Protein AF-A0A529PZ54-F1 (afdb_monomer)

Foldseek 3Di:
DCPLPPDDDPDQLVQLVCQVVCVVVVHHDPDDDHDPLSLVVSQVVCVVVVHDRDDDDDDPDDDDDDDDDDDDDDPPPDDVVVVVSVVVVVVCPDPVNVVVCVVSVDDDDPDD

Sequence (112 aa):
LLQGVERSSGSSGWLADLYVDSARKGTLYDAMWNYEATLKETNDKLKQMGDEPLYALYPADGVAIGDSPLGFIDHGRGADVEKFFTDLLTYLQSDAVRKRIADTGRRLPLGV

Radius of gyration: 18.61 Å; Cα contacts (8 Å, |Δi|>4): 50; chains: 1; bounding box: 42×30×48 Å

Structure (mmCIF, N/CA/C/O backbone):
data_AF-A0A529PZ54-F1
#
_entry.id   AF-A0A529PZ54-F1
#
loop_
_atom_site.group_PDB
_atom_site.id
_atom_site.type_symbol
_atom_site.label_atom_id
_atom_site.label_alt_id
_atom_site.label_comp_id
_atom_site.label_asym_id
_atom_site.label_entity_id
_atom_site.label_seq_id
_atom_site.pdbx_PDB_ins_code
_atom_site.Cartn_x
_atom_site.Cartn_y
_atom_site.Cartn_z
_atom_site.occupancy
_atom_site.B_iso_or_equiv
_atom_site.auth_seq_id
_atom_site.auth_comp_id
_atom_site.auth_asym_id
_atom_site.auth_atom_id
_atom_site.pdbx_PDB_model_num
ATOM 1 N N . LEU A 1 1 ? -21.887 16.075 0.310 1.00 67.50 1 LEU A N 1
ATOM 2 C CA . LEU A 1 1 ? -20.922 15.026 -0.092 1.00 67.50 1 LEU A CA 1
ATOM 3 C C . LEU A 1 1 ? -20.003 14.591 1.057 1.00 67.50 1 LEU A C 1
ATOM 5 O O . LEU A 1 1 ? -19.803 13.399 1.191 1.00 67.50 1 LEU A O 1
ATOM 9 N N . LEU A 1 2 ? -19.482 15.498 1.900 1.00 84.12 2 LEU A N 1
ATOM 10 C CA . LEU A 1 2 ? -18.458 15.158 2.914 1.00 84.12 2 LEU A CA 1
ATOM 11 C C . LEU A 1 2 ? -18.923 15.229 4.382 1.00 84.12 2 LEU A C 1
ATOM 13 O O . LEU A 1 2 ? -18.094 15.220 5.279 1.00 84.12 2 LEU A O 1
ATOM 17 N N . GLN A 1 3 ? -20.229 15.297 4.653 1.00 86.94 3 GLN A N 1
ATOM 18 C CA . GLN A 1 3 ? -20.740 15.482 6.025 1.00 86.94 3 GLN A CA 1
ATOM 19 C C . GLN A 1 3 ? -20.405 14.329 6.992 1.00 86.94 3 GLN A C 1
ATOM 21 O O . GLN A 1 3 ? -20.502 14.526 8.194 1.00 86.94 3 GLN A O 1
ATOM 26 N N . GLY A 1 4 ? -20.008 13.155 6.487 1.00 87.38 4 GLY A N 1
ATOM 27 C CA . GLY A 1 4 ? -19.570 12.013 7.301 1.00 87.38 4 GLY A CA 1
ATOM 28 C C . GLY A 1 4 ? -18.051 11.837 7.394 1.00 87.38 4 GLY A C 1
ATOM 29 O O . GLY A 1 4 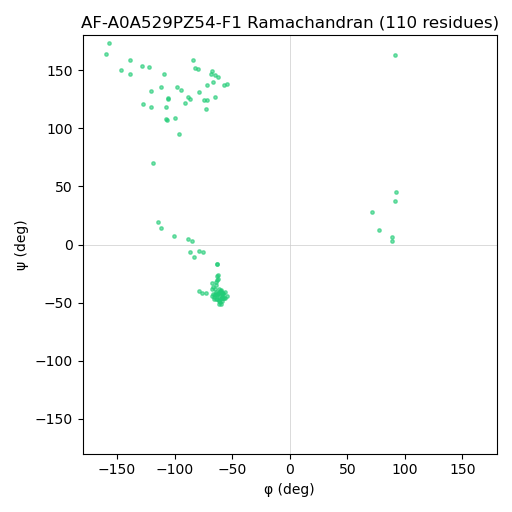? -17.597 10.808 7.878 1.00 87.38 4 GLY A O 1
ATOM 30 N N . VAL A 1 5 ? -17.256 12.784 6.885 1.00 91.69 5 VAL A N 1
ATOM 31 C CA . VAL A 1 5 ? -15.790 12.686 6.880 1.00 91.69 5 VAL A CA 1
ATOM 32 C C . VAL A 1 5 ? -15.215 13.633 7.923 1.00 91.69 5 VAL A C 1
ATOM 34 O O . VAL A 1 5 ? -15.179 14.842 7.716 1.00 91.69 5 VAL A O 1
ATOM 37 N N . GLU A 1 6 ? -14.717 13.071 9.021 1.00 93.06 6 GLU A N 1
ATOM 38 C CA . GLU A 1 6 ? -14.066 13.845 10.085 1.00 93.06 6 GLU A CA 1
ATOM 39 C C . GLU A 1 6 ? -12.618 14.214 9.714 1.00 93.06 6 GLU A C 1
ATOM 41 O O . GLU A 1 6 ? -12.157 15.329 9.962 1.00 93.06 6 GLU A O 1
ATOM 46 N N . ARG A 1 7 ? -11.871 13.291 9.091 1.00 91.69 7 ARG A N 1
ATOM 47 C CA . ARG A 1 7 ? -10.480 13.498 8.653 1.00 91.69 7 ARG A CA 1
ATOM 48 C C . ARG A 1 7 ? -10.246 12.889 7.275 1.00 91.69 7 ARG A C 1
ATOM 50 O O . ARG A 1 7 ? -10.808 11.855 6.937 1.00 91.69 7 ARG A O 1
ATOM 57 N N . SER A 1 8 ? -9.375 13.529 6.501 1.00 89.81 8 SER A N 1
ATOM 58 C CA . SER A 1 8 ? -8.904 13.051 5.200 1.00 89.81 8 SER A CA 1
ATOM 59 C C . SER A 1 8 ? -7.402 13.308 5.069 1.00 89.81 8 SER A C 1
ATOM 61 O O . SER A 1 8 ? -6.851 14.156 5.773 1.00 89.81 8 SER A O 1
ATOM 63 N N . SER A 1 9 ? -6.731 12.571 4.186 1.00 85.44 9 SER A N 1
ATOM 64 C CA . SER A 1 9 ? -5.307 12.730 3.892 1.00 85.44 9 SER A CA 1
ATOM 65 C C . SER A 1 9 ? -5.018 12.414 2.430 1.00 85.44 9 SER A C 1
ATOM 67 O O . SER A 1 9 ? -5.671 11.565 1.831 1.00 85.44 9 SER A O 1
ATOM 69 N N . GLY A 1 10 ? -3.988 13.057 1.878 1.00 85.50 10 GLY A N 1
ATOM 70 C CA . GLY A 1 10 ? -3.419 12.682 0.581 1.00 85.50 10 GLY A CA 1
ATOM 71 C C . GLY A 1 10 ? -2.563 11.409 0.628 1.00 85.50 10 GLY A C 1
ATOM 72 O O . GLY A 1 10 ? -2.118 10.944 -0.415 1.00 85.50 10 GLY A O 1
ATOM 73 N N . SER A 1 11 ? -2.313 10.847 1.818 1.00 91.50 11 SER A N 1
ATOM 74 C CA . SER A 1 11 ? -1.535 9.621 2.009 1.00 91.50 11 SER A CA 1
ATOM 75 C C . SER A 1 11 ? -2.306 8.605 2.842 1.00 91.50 11 SER A C 1
ATOM 77 O O . SER A 1 11 ? -2.621 8.836 4.011 1.00 91.50 11 SER A O 1
ATOM 79 N N . SER A 1 12 ? -2.540 7.438 2.248 1.00 92.19 12 SER A N 1
ATOM 80 C CA . SER A 1 12 ? -3.167 6.291 2.903 1.00 92.19 12 SER A CA 1
ATOM 81 C C . SER A 1 12 ? -2.414 5.807 4.135 1.00 92.19 12 SER A C 1
ATOM 83 O O . SER A 1 12 ? -3.043 5.517 5.150 1.00 92.19 12 SER A O 1
ATOM 85 N N . GLY A 1 13 ? -1.081 5.751 4.075 1.00 94.44 13 GLY A N 1
ATOM 86 C CA . GLY A 1 13 ? -0.267 5.346 5.223 1.00 94.44 13 GLY A CA 1
ATOM 87 C C . GLY A 1 13 ? -0.386 6.341 6.376 1.00 94.44 13 GLY A C 1
ATOM 88 O O . GLY A 1 13 ? -0.615 5.946 7.513 1.00 94.44 13 GLY A O 1
ATOM 89 N N . TRP A 1 14 ? -0.343 7.640 6.065 1.00 95.50 14 TRP A N 1
ATOM 90 C CA . TRP A 1 14 ? -0.485 8.678 7.084 1.00 95.50 14 TRP A CA 1
ATOM 91 C C . TRP A 1 14 ? -1.873 8.671 7.732 1.00 95.50 14 TRP A C 1
ATOM 93 O O . TRP A 1 14 ? -1.982 8.858 8.939 1.00 95.50 14 TRP A O 1
ATOM 103 N N . LEU A 1 15 ? -2.939 8.430 6.956 1.00 96.31 15 LEU A N 1
ATOM 104 C CA . LEU A 1 15 ? -4.291 8.302 7.508 1.00 96.31 15 LEU A CA 1
ATOM 105 C C . LEU A 1 15 ? -4.393 7.124 8.489 1.00 96.31 15 LEU A C 1
ATOM 107 O O . LEU A 1 15 ? -5.048 7.247 9.522 1.00 96.31 15 LEU A O 1
ATOM 111 N N . ALA A 1 16 ? -3.718 6.013 8.189 1.00 96.50 16 ALA A N 1
ATOM 112 C CA . ALA A 1 16 ? -3.676 4.850 9.067 1.00 96.50 16 ALA A CA 1
ATOM 113 C C . ALA A 1 16 ? -2.920 5.119 10.370 1.00 96.50 16 ALA A C 1
ATOM 115 O O . ALA A 1 16 ? -3.419 4.780 11.443 1.00 96.50 16 ALA A O 1
ATOM 116 N N . ASP A 1 17 ? -1.760 5.772 10.287 1.00 95.56 17 ASP A N 1
ATOM 117 C CA . ASP A 1 17 ? -1.004 6.169 11.475 1.00 95.56 17 ASP A CA 1
ATOM 118 C C . ASP A 1 17 ? -1.815 7.177 12.318 1.00 95.56 17 ASP A C 1
ATOM 120 O O . ASP A 1 17 ? -1.945 7.000 13.529 1.00 95.56 17 ASP A O 1
ATOM 124 N N . LEU A 1 18 ? -2.467 8.168 11.686 1.00 95.81 18 LEU A N 1
ATOM 125 C CA . LEU A 1 18 ? -3.353 9.121 12.367 1.00 95.81 18 LEU A CA 1
ATOM 126 C C . LEU A 1 18 ? -4.479 8.410 13.127 1.00 95.81 18 LEU A C 1
ATOM 128 O O . LEU A 1 18 ? -4.765 8.791 14.263 1.00 95.81 18 LEU A O 1
ATOM 132 N N . TYR A 1 19 ? -5.139 7.431 12.504 1.00 96.06 19 TYR A N 1
ATOM 133 C CA . TYR A 1 19 ? -6.254 6.698 13.106 1.00 96.06 19 TYR A CA 1
ATOM 134 C C . TYR A 1 19 ? -5.820 5.995 14.400 1.00 96.06 19 TYR A C 1
ATOM 136 O O . TYR A 1 19 ? -6.424 6.204 15.453 1.00 96.06 19 TYR A O 1
ATOM 144 N N . VAL A 1 20 ? -4.724 5.230 14.341 1.00 95.88 20 VAL A N 1
ATOM 145 C CA . VAL A 1 20 ? -4.188 4.487 15.494 1.00 95.88 20 VAL A CA 1
ATOM 146 C C . VAL A 1 20 ? -3.679 5.434 16.583 1.00 95.88 20 VAL A C 1
ATOM 148 O O . VAL A 1 20 ? -4.014 5.275 17.759 1.00 95.88 20 VAL A O 1
ATOM 151 N N . ASP A 1 21 ? -2.907 6.453 16.211 1.00 95.56 21 ASP A N 1
ATOM 152 C CA . ASP A 1 21 ? -2.337 7.396 17.173 1.00 95.56 21 ASP A CA 1
ATOM 153 C C . ASP A 1 21 ? -3.403 8.258 17.852 1.00 95.56 21 ASP A C 1
ATOM 155 O O . ASP A 1 21 ? -3.249 8.623 19.019 1.00 95.56 21 ASP A O 1
ATOM 159 N N . SER A 1 22 ? -4.485 8.591 17.145 1.00 95.50 22 SER A N 1
ATOM 160 C CA . SER A 1 22 ? -5.615 9.321 17.726 1.00 95.50 22 SER A CA 1
ATOM 161 C C . SER A 1 22 ? -6.312 8.48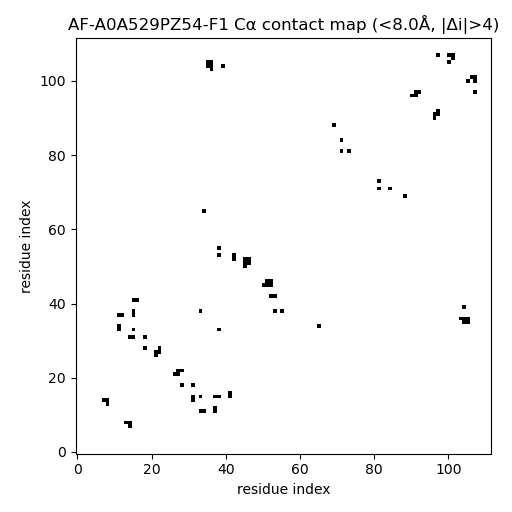0 18.788 1.00 95.50 22 SER A C 1
ATOM 163 O O . SER A 1 22 ? -6.530 8.982 19.892 1.00 95.50 22 SER A O 1
ATOM 165 N N . ALA A 1 23 ? -6.561 7.194 18.511 1.00 94.38 23 ALA A N 1
ATOM 166 C CA . ALA A 1 23 ? -7.181 6.286 19.474 1.00 94.38 23 ALA A CA 1
ATOM 167 C C . ALA A 1 23 ? -6.348 6.174 20.760 1.00 94.38 23 ALA A C 1
ATOM 169 O O . ALA A 1 23 ? -6.877 6.297 21.864 1.00 94.38 23 ALA A O 1
ATOM 170 N N . ARG A 1 24 ? -5.020 6.067 20.629 1.00 93.12 24 ARG A N 1
ATOM 171 C CA . ARG A 1 24 ? -4.083 6.054 21.769 1.00 93.12 24 ARG A CA 1
ATOM 172 C C . ARG A 1 24 ? -4.077 7.345 22.582 1.00 93.12 24 ARG A C 1
ATOM 174 O O . ARG A 1 24 ? -3.771 7.321 23.770 1.00 93.12 24 ARG A O 1
ATOM 181 N N . LYS A 1 25 ? -4.410 8.471 21.951 1.00 95.88 25 LYS A N 1
ATOM 182 C CA . LYS A 1 25 ? -4.538 9.788 22.593 1.00 95.88 25 LYS A CA 1
ATOM 183 C C . LYS A 1 25 ? 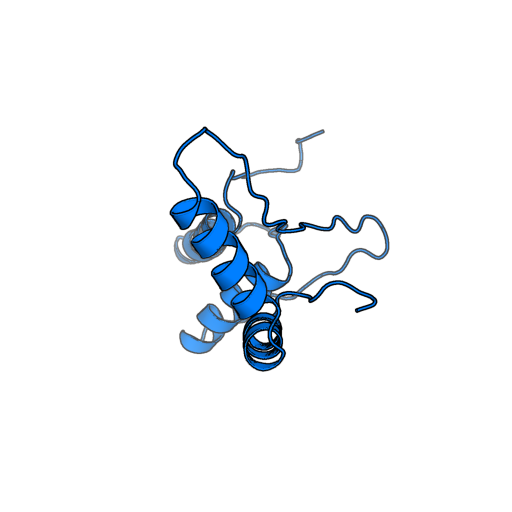-5.947 10.046 23.142 1.00 95.88 25 LYS A C 1
ATOM 185 O O . LYS A 1 25 ? -6.200 11.138 23.641 1.00 95.88 25 LYS A O 1
ATOM 190 N N . GLY A 1 26 ? -6.846 9.062 23.070 1.00 96.00 26 GLY A N 1
ATOM 191 C CA . GLY A 1 26 ? -8.218 9.147 23.574 1.00 96.00 26 GLY A CA 1
ATOM 192 C C . GLY A 1 26 ? -9.238 9.694 22.573 1.00 96.00 26 GLY A C 1
ATOM 193 O O . GLY A 1 26 ? -10.396 9.885 22.937 1.00 96.00 26 GLY A O 1
ATOM 194 N N . THR A 1 27 ? -8.844 9.925 21.319 1.00 95.88 27 THR A N 1
ATOM 195 C CA . THR A 1 27 ? -9.753 10.348 20.247 1.00 95.88 27 THR A CA 1
ATOM 196 C C . THR A 1 27 ? -10.123 9.147 19.390 1.00 95.88 27 THR A C 1
ATOM 198 O O . THR A 1 27 ? -9.301 8.646 18.625 1.00 95.88 27 THR A O 1
ATOM 201 N N . LEU A 1 28 ? -11.371 8.701 19.496 1.00 94.25 28 LEU A N 1
ATOM 202 C CA . LEU A 1 28 ? -11.880 7.562 18.740 1.00 94.25 28 LEU A CA 1
ATOM 203 C C . LEU A 1 28 ? -12.576 8.036 17.462 1.00 94.25 28 LEU A C 1
ATOM 205 O O . LEU A 1 28 ? -13.395 8.952 17.500 1.00 94.25 28 LEU A O 1
ATOM 209 N N . TYR A 1 29 ? -12.251 7.389 16.347 1.00 94.50 29 TYR A N 1
ATOM 210 C CA . TYR A 1 29 ? -13.008 7.477 15.102 1.00 94.50 29 TYR A CA 1
ATOM 211 C C . TYR A 1 29 ? -13.716 6.142 14.876 1.00 94.50 29 TYR A C 1
ATOM 213 O O . TYR A 1 29 ? -13.168 5.099 15.228 1.00 94.50 29 TYR A O 1
ATOM 221 N N . ASP A 1 30 ? -14.900 6.166 14.267 1.00 94.00 30 ASP A N 1
ATOM 222 C CA . ASP A 1 30 ? -15.704 4.952 14.080 1.00 94.00 30 ASP A CA 1
ATOM 223 C C . ASP A 1 30 ? -15.059 3.956 13.108 1.00 94.00 30 ASP A C 1
ATOM 225 O O . ASP A 1 30 ? -15.134 2.743 13.297 1.00 94.00 30 ASP A O 1
ATOM 229 N N . ALA A 1 31 ? -14.440 4.468 12.042 1.00 94.25 31 ALA A N 1
ATOM 230 C CA . ALA A 1 31 ? -13.797 3.662 11.017 1.00 94.25 31 ALA A CA 1
ATOM 231 C C . ALA A 1 31 ? -12.770 4.473 10.221 1.00 94.25 31 ALA A C 1
ATOM 233 O O . ALA A 1 31 ? -12.786 5.706 10.194 1.00 94.25 31 ALA A O 1
ATOM 234 N N . MET A 1 32 ? -11.912 3.755 9.501 1.00 94.56 32 MET A N 1
ATOM 235 C CA . MET A 1 32 ? -11.052 4.309 8.465 1.00 94.56 32 MET A CA 1
ATOM 236 C C . MET A 1 32 ? -11.362 3.630 7.133 1.00 94.56 32 MET A C 1
ATOM 238 O O . MET A 1 32 ? -11.374 2.405 7.037 1.00 94.56 32 MET A O 1
ATOM 242 N N . TRP A 1 33 ? -11.526 4.435 6.086 1.00 92.12 33 TRP A N 1
ATOM 243 C CA . TRP A 1 33 ? -11.554 3.946 4.713 1.00 92.12 33 TRP A CA 1
ATOM 244 C C . TRP A 1 33 ? -10.143 3.958 4.125 1.00 92.12 33 TRP A C 1
ATOM 246 O O . TRP A 1 33 ? -9.497 5.007 4.100 1.00 92.12 33 TRP A O 1
ATOM 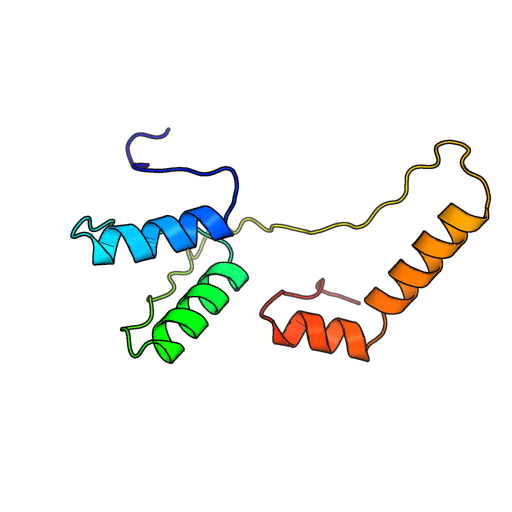256 N N . ASN A 1 34 ? -9.639 2.809 3.672 1.00 92.88 34 ASN A N 1
ATOM 257 C CA . ASN A 1 34 ? -8.279 2.710 3.142 1.00 92.88 34 ASN A CA 1
ATOM 258 C C . ASN A 1 34 ? -8.101 1.519 2.188 1.00 92.88 34 ASN A C 1
ATOM 260 O O . ASN A 1 34 ? -8.992 0.682 2.052 1.00 92.88 34 ASN A O 1
ATOM 264 N N . TYR A 1 35 ? -6.932 1.427 1.549 1.00 91.38 35 TYR A N 1
ATOM 265 C CA . TYR A 1 35 ? -6.553 0.258 0.758 1.00 91.38 35 TYR A CA 1
ATOM 266 C C . TYR A 1 35 ? -6.408 -0.981 1.643 1.00 91.38 35 TYR A C 1
ATOM 268 O O . TYR A 1 35 ? -5.890 -0.908 2.758 1.00 91.38 35 TYR A O 1
ATOM 276 N N . GLU A 1 36 ? -6.763 -2.143 1.098 1.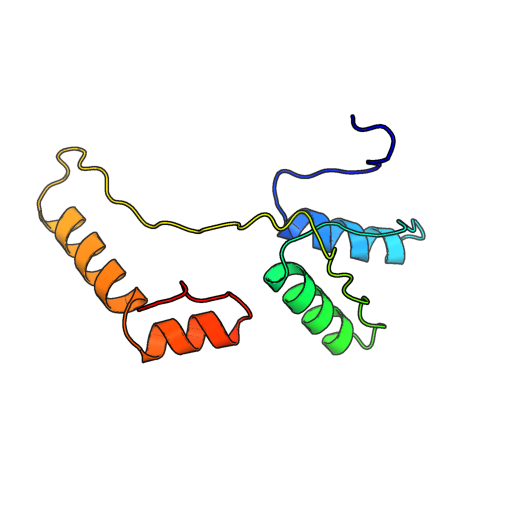00 90.56 36 GLU A N 1
ATOM 277 C CA . GLU A 1 36 ? -6.623 -3.436 1.776 1.00 90.56 36 GLU A CA 1
ATOM 278 C C . GLU A 1 36 ? -5.187 -3.696 2.260 1.00 90.56 36 GLU A C 1
ATOM 280 O O . GLU A 1 36 ? -4.983 -4.087 3.408 1.00 90.56 36 GLU A O 1
ATOM 285 N N . ALA A 1 37 ? -4.182 -3.413 1.422 1.00 92.00 37 ALA A N 1
ATOM 286 C CA . ALA A 1 37 ? -2.777 -3.576 1.797 1.00 92.00 37 ALA A CA 1
ATOM 287 C C . ALA A 1 37 ? -2.401 -2.693 2.999 1.00 92.00 37 ALA A C 1
ATOM 289 O O . ALA A 1 37 ? -1.718 -3.154 3.909 1.00 92.00 37 ALA A O 1
ATOM 290 N N . THR A 1 38 ? -2.901 -1.454 3.047 1.00 94.00 38 THR A N 1
ATOM 291 C CA . THR A 1 38 ? -2.669 -0.556 4.183 1.00 94.00 38 THR A CA 1
ATOM 292 C C . THR A 1 38 ? -3.355 -1.071 5.446 1.00 94.00 38 THR A C 1
ATOM 294 O O . THR A 1 38 ? -2.724 -1.097 6.495 1.00 94.00 38 THR A O 1
ATOM 297 N N . LEU A 1 39 ? -4.598 -1.562 5.361 1.00 94.06 39 LEU A N 1
ATOM 298 C CA . LEU A 1 39 ? -5.290 -2.173 6.506 1.00 94.06 39 LEU A CA 1
ATOM 299 C C . LEU A 1 39 ? -4.541 -3.400 7.044 1.00 94.06 39 LEU A C 1
ATOM 301 O O . LEU A 1 39 ? -4.417 -3.568 8.258 1.00 94.06 39 LEU A O 1
ATOM 305 N N . LYS A 1 40 ? -3.999 -4.238 6.152 1.00 94.00 40 LYS A N 1
ATOM 306 C CA . LYS A 1 40 ? -3.155 -5.374 6.534 1.00 94.00 40 LYS A CA 1
ATOM 307 C C . LYS A 1 40 ? -1.893 -4.908 7.259 1.00 94.00 40 LYS A C 1
ATOM 309 O O . LYS A 1 40 ? -1.612 -5.405 8.344 1.00 94.00 40 LYS A O 1
ATOM 314 N N . GLU A 1 41 ? -1.156 -3.956 6.686 1.00 94.88 41 GLU A N 1
ATOM 315 C CA . GLU A 1 41 ? 0.062 -3.394 7.285 1.00 94.88 41 GLU A CA 1
ATOM 316 C C . GLU A 1 41 ? -0.222 -2.780 8.670 1.00 94.88 41 GLU A C 1
ATOM 318 O O . GLU A 1 41 ? 0.537 -3.001 9.615 1.00 94.88 41 GLU A O 1
ATOM 323 N N . THR A 1 42 ? -1.341 -2.066 8.827 1.00 96.12 42 THR A N 1
ATOM 324 C CA . THR A 1 42 ? -1.798 -1.541 10.123 1.00 96.12 42 THR A CA 1
ATOM 325 C C . THR A 1 42 ? -2.070 -2.661 11.123 1.00 96.12 42 THR A C 1
ATOM 327 O O . THR A 1 42 ? -1.601 -2.592 12.257 1.00 96.12 42 THR A O 1
ATOM 330 N N . ASN A 1 43 ? -2.766 -3.721 10.714 1.00 96.44 43 ASN A N 1
ATOM 331 C CA . ASN A 1 43 ? -3.042 -4.864 11.583 1.00 96.44 43 ASN A CA 1
ATOM 332 C C . ASN A 1 43 ? -1.787 -5.655 11.955 1.00 96.44 43 ASN A C 1
ATOM 334 O O . ASN A 1 43 ? -1.684 -6.126 13.086 1.00 96.44 43 ASN A O 1
ATOM 338 N N . ASP A 1 44 ? -0.827 -5.793 11.043 1.00 95.25 44 ASP A N 1
ATOM 339 C CA . ASP A 1 44 ? 0.458 -6.426 11.339 1.00 95.25 44 ASP A CA 1
ATOM 340 C C . ASP A 1 44 ? 1.214 -5.630 12.415 1.00 95.25 44 ASP A C 1
ATOM 342 O O . ASP A 1 44 ? 1.713 -6.224 13.372 1.00 95.25 44 ASP A O 1
ATOM 346 N N . LYS A 1 45 ? 1.219 -4.289 12.323 1.00 95.19 45 LYS A N 1
ATOM 347 C CA . LYS A 1 45 ? 1.772 -3.410 13.368 1.00 95.19 45 LYS A CA 1
ATOM 348 C C . LYS A 1 45 ? 1.035 -3.584 14.703 1.00 95.19 45 LYS A C 1
ATOM 350 O O . LYS A 1 45 ? 1.689 -3.772 15.724 1.00 95.19 45 LYS A O 1
ATOM 355 N N . LEU A 1 46 ? -0.302 -3.539 14.718 1.00 96.62 46 LEU A N 1
ATOM 356 C CA . LEU A 1 46 ? -1.100 -3.679 15.951 1.00 96.62 46 LEU A CA 1
ATOM 357 C C . LEU A 1 46 ? -0.805 -5.004 16.663 1.00 96.62 46 LEU A C 1
ATOM 359 O O . LEU A 1 46 ? -0.486 -5.006 17.850 1.00 96.62 46 LEU A O 1
ATOM 363 N N . LYS A 1 47 ? -0.771 -6.115 15.918 1.00 96.88 47 LYS A N 1
ATOM 364 C CA . LYS A 1 47 ? -0.413 -7.435 16.461 1.00 96.88 47 LYS A CA 1
ATOM 365 C C . LYS A 1 47 ? 0.992 -7.465 17.056 1.00 96.88 47 LYS A C 1
ATOM 367 O O . LYS A 1 47 ? 1.181 -8.046 18.119 1.00 96.88 47 LYS A O 1
ATOM 372 N N . GLN A 1 48 ? 1.972 -6.849 16.392 1.00 96.50 48 GLN A N 1
ATOM 373 C CA . GLN A 1 48 ? 3.343 -6.758 16.912 1.00 96.50 48 GLN A CA 1
ATOM 374 C C . GLN A 1 48 ? 3.421 -5.975 18.229 1.00 96.50 48 GLN A C 1
ATOM 376 O O . GLN A 1 48 ? 4.284 -6.260 19.054 1.00 96.50 48 GLN A O 1
ATOM 381 N N . MET A 1 49 ? 2.521 -5.011 18.432 1.00 94.44 49 MET A N 1
ATOM 382 C CA . MET A 1 49 ? 2.432 -4.210 19.656 1.00 94.44 49 MET A CA 1
ATOM 383 C C . MET A 1 49 ? 1.574 -4.871 20.748 1.00 94.44 49 MET A C 1
ATOM 385 O O . MET A 1 49 ? 1.555 -4.382 21.872 1.00 94.44 49 MET A O 1
ATOM 389 N N . GLY A 1 50 ? 0.906 -5.991 20.446 1.00 96.38 50 GLY A N 1
ATOM 390 C CA . GLY A 1 50 ? -0.036 -6.650 21.355 1.00 96.38 50 GLY A CA 1
ATOM 391 C C . GLY A 1 50 ? -1.408 -5.971 21.432 1.00 96.38 50 GLY A C 1
ATOM 392 O O . GLY A 1 50 ? -2.190 -6.299 22.321 1.00 96.38 50 GLY A O 1
ATOM 393 N N . ASP A 1 51 ? -1.697 -5.053 20.509 1.00 94.56 51 ASP A N 1
ATOM 394 C CA . ASP A 1 51 ? -2.968 -4.337 20.424 1.00 94.56 51 ASP A CA 1
ATOM 395 C C . ASP A 1 51 ? -4.023 -5.160 19.662 1.00 94.56 51 ASP A C 1
ATOM 397 O O . ASP A 1 51 ? -3.706 -6.040 18.851 1.00 94.56 51 ASP A O 1
ATOM 401 N N . GLU A 1 52 ? -5.300 -4.844 19.893 1.00 94.31 52 GLU A N 1
ATOM 402 C CA . GLU A 1 52 ? -6.416 -5.455 19.168 1.00 94.31 52 GLU A CA 1
ATOM 403 C C . GLU A 1 52 ? -6.371 -5.080 17.670 1.00 94.31 52 GLU A C 1
ATOM 405 O O . GLU A 1 52 ? -6.310 -3.895 17.331 1.00 94.31 52 GLU A O 1
ATOM 410 N N . PRO A 1 53 ? 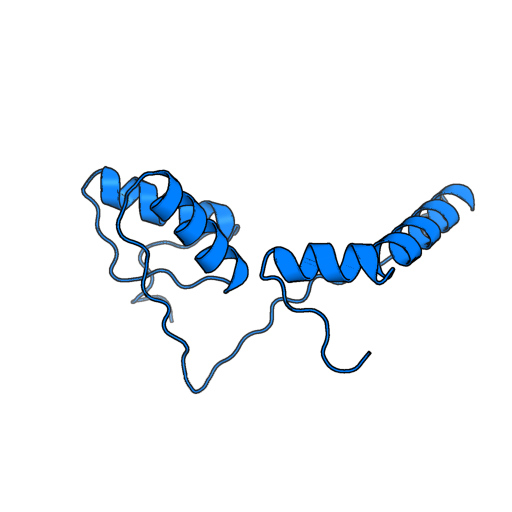-6.402 -6.060 16.745 1.00 96.25 53 PRO A N 1
ATOM 411 C CA . PRO A 1 53 ? -6.461 -5.779 15.314 1.00 96.25 53 PRO A CA 1
ATOM 412 C C . PRO A 1 53 ? -7.793 -5.146 14.898 1.00 96.25 53 PRO A C 1
ATOM 414 O O . PRO A 1 53 ? -8.854 -5.489 15.411 1.00 96.25 53 PRO A O 1
ATOM 417 N N . LEU A 1 54 ? -7.753 -4.305 13.870 1.00 95.56 54 LEU A N 1
ATOM 418 C CA . LEU A 1 54 ? -8.942 -3.760 13.225 1.00 95.56 54 LEU A CA 1
ATOM 419 C C . LEU A 1 54 ? -9.720 -4.847 12.475 1.00 95.56 54 LEU A C 1
ATOM 421 O O . LEU A 1 54 ? -9.137 -5.745 11.854 1.00 95.56 54 LEU A O 1
ATOM 425 N N . TYR A 1 55 ? -11.042 -4.694 12.447 1.00 95.00 55 TYR A N 1
ATOM 426 C CA . TYR A 1 55 ? -11.933 -5.510 11.631 1.00 95.00 55 TYR A CA 1
ATOM 427 C C . TYR A 1 55 ? -12.105 -4.902 10.232 1.00 95.00 55 TYR A C 1
ATOM 429 O O . TYR A 1 55 ? -12.449 -3.729 10.093 1.00 95.00 55 TYR A O 1
ATOM 437 N N . ALA A 1 56 ? -11.864 -5.696 9.186 1.00 91.69 56 ALA A N 1
ATOM 438 C CA . ALA A 1 56 ? -12.013 -5.249 7.803 1.00 91.69 56 ALA A CA 1
ATOM 439 C C . ALA A 1 56 ? -13.458 -5.438 7.320 1.00 91.69 56 ALA A C 1
ATOM 441 O O . ALA A 1 56 ? -13.988 -6.549 7.350 1.00 91.69 56 ALA A O 1
ATOM 442 N N . LEU A 1 57 ? -14.070 -4.358 6.830 1.00 91.12 57 LEU A N 1
ATOM 443 C CA . LEU A 1 57 ? -15.385 -4.369 6.193 1.00 91.12 57 LEU A CA 1
ATOM 444 C C . LEU A 1 57 ? -15.220 -4.205 4.681 1.00 91.12 57 LEU A C 1
ATOM 446 O O . LEU A 1 57 ? -14.617 -3.235 4.227 1.00 91.12 57 LEU A O 1
ATOM 450 N N . TYR A 1 58 ? -15.781 -5.141 3.914 1.00 87.94 58 TYR A N 1
ATOM 451 C CA . TYR A 1 58 ? -15.791 -5.102 2.453 1.00 87.94 58 TYR A CA 1
ATOM 452 C C . TYR A 1 58 ? -17.209 -4.778 1.973 1.00 87.94 58 TYR A C 1
ATOM 454 O O . TYR A 1 58 ? -18.094 -5.629 2.092 1.00 87.94 58 TYR A O 1
ATOM 462 N N . PRO A 1 59 ? -17.454 -3.562 1.459 1.00 85.00 59 PRO A N 1
ATOM 463 C CA . PRO A 1 59 ? -18.720 -3.229 0.822 1.00 85.00 59 PRO A CA 1
ATOM 464 C C . PRO A 1 59 ? -19.002 -4.187 -0.340 1.00 85.00 59 PRO A C 1
ATOM 466 O O . PRO A 1 59 ? -18.101 -4.487 -1.123 1.00 85.00 59 PRO A O 1
ATOM 469 N N . ALA A 1 60 ? -20.248 -4.656 -0.456 1.00 84.81 60 ALA A N 1
ATOM 470 C CA . ALA A 1 60 ? -20.656 -5.532 -1.558 1.00 84.81 60 ALA A CA 1
ATOM 471 C C . ALA A 1 60 ? -20.566 -4.821 -2.922 1.00 84.81 60 ALA A C 1
ATOM 473 O O . ALA A 1 60 ? -20.166 -5.432 -3.909 1.00 84.81 60 ALA A O 1
ATOM 474 N N . ASP A 1 61 ? -20.866 -3.520 -2.936 1.00 82.88 61 ASP A N 1
ATOM 475 C CA . ASP A 1 61 ? -20.809 -2.641 -4.102 1.00 82.88 61 ASP A CA 1
ATOM 476 C C . ASP A 1 61 ? -19.857 -1.461 -3.844 1.00 82.88 61 ASP A C 1
ATOM 478 O O . ASP A 1 61 ? -19.687 -1.024 -2.705 1.00 82.88 61 ASP A O 1
ATOM 482 N N . GLY A 1 62 ? -19.261 -0.899 -4.903 1.00 68.62 62 GLY A N 1
ATOM 483 C CA . GLY A 1 62 ? -18.398 0.288 -4.795 1.00 68.62 62 GLY A CA 1
ATOM 484 C C . GLY A 1 62 ? -16.908 -0.007 -4.601 1.00 68.62 62 GLY A C 1
ATOM 485 O O . GLY A 1 62 ? -16.216 0.713 -3.882 1.00 68.62 62 GLY A O 1
ATOM 486 N N . VAL A 1 63 ? -16.391 -1.051 -5.256 1.00 73.88 63 VAL A N 1
ATOM 487 C CA . VAL A 1 63 ? -14.951 -1.344 -5.267 1.00 73.88 63 VAL A CA 1
ATOM 488 C C . VAL A 1 63 ? -14.219 -0.325 -6.142 1.00 73.88 63 VAL A C 1
ATOM 490 O O . VAL A 1 63 ? -14.412 -0.277 -7.355 1.00 73.88 63 VAL A O 1
ATOM 493 N N . ALA A 1 64 ? -13.340 0.460 -5.523 1.00 79.12 64 ALA A N 1
ATOM 494 C CA . ALA A 1 64 ? -12.334 1.249 -6.222 1.00 79.12 64 ALA A CA 1
ATOM 495 C C . ALA A 1 64 ? -11.000 0.494 -6.214 1.00 79.12 64 ALA A C 1
ATOM 497 O O . ALA A 1 64 ? -10.588 -0.043 -5.184 1.00 79.12 64 ALA A O 1
ATOM 498 N N . ILE A 1 65 ? -10.324 0.461 -7.360 1.00 82.06 65 ILE A N 1
ATOM 499 C CA . ILE A 1 65 ? -9.012 -0.174 -7.508 1.00 82.06 65 ILE A CA 1
ATOM 500 C C . ILE A 1 65 ? -7.961 0.928 -7.616 1.00 82.06 65 ILE A C 1
ATOM 502 O O . ILE A 1 65 ? -8.077 1.829 -8.445 1.00 82.06 65 ILE A O 1
ATOM 506 N N . GLY A 1 66 ? -6.950 0.860 -6.751 1.00 82.75 66 GLY A N 1
ATOM 507 C CA . GLY A 1 66 ? -5.759 1.698 -6.838 1.00 82.75 66 GLY A CA 1
ATOM 508 C C . GLY A 1 66 ? -4.645 0.948 -7.553 1.00 82.75 66 GLY A C 1
ATOM 509 O O . GLY A 1 66 ? -3.921 0.186 -6.913 1.00 82.75 66 GLY A O 1
ATOM 510 N N . ASP A 1 67 ? -4.507 1.162 -8.859 1.00 84.19 67 ASP A N 1
ATOM 511 C CA . ASP A 1 67 ? -3.386 0.618 -9.624 1.00 84.19 67 ASP A CA 1
ATOM 512 C C . ASP A 1 67 ? -2.122 1.467 -9.435 1.00 84.19 67 ASP A C 1
ATOM 514 O O . ASP A 1 67 ? -2.175 2.674 -9.203 1.00 84.19 67 ASP A O 1
ATOM 518 N N . SER A 1 68 ? -0.958 0.826 -9.539 1.00 85.62 68 SER A N 1
ATOM 519 C CA . SER A 1 68 ? 0.357 1.479 -9.468 1.00 85.62 68 SER A CA 1
ATOM 520 C C . SER A 1 68 ? 1.123 1.266 -10.778 1.00 85.62 68 SER A C 1
ATOM 522 O O . SER A 1 68 ? 2.069 0.473 -10.805 1.00 85.62 68 SER A O 1
ATOM 524 N N . PRO A 1 69 ? 0.700 1.901 -11.890 1.00 88.25 69 PRO A N 1
ATOM 525 C CA . PRO A 1 69 ? 1.367 1.734 -13.173 1.00 88.25 69 PRO A CA 1
ATOM 526 C C . PRO A 1 69 ? 2.778 2.327 -13.127 1.00 88.25 69 PRO A C 1
ATOM 528 O O . PRO A 1 69 ? 3.000 3.407 -12.579 1.00 88.25 69 PRO A O 1
ATOM 531 N N . LEU A 1 70 ? 3.726 1.628 -13.748 1.00 90.56 70 LEU A N 1
ATOM 532 C CA . LEU A 1 70 ? 5.082 2.119 -13.961 1.00 90.56 70 LEU A CA 1
ATOM 533 C C . LEU A 1 70 ? 5.249 2.463 -15.444 1.00 90.56 70 LEU A C 1
ATOM 535 O O . LEU A 1 70 ? 5.109 1.593 -16.300 1.00 90.56 70 LEU A O 1
ATOM 539 N N . GLY A 1 71 ? 5.531 3.732 -15.736 1.00 93.06 71 GLY A N 1
ATOM 540 C CA . GLY A 1 71 ? 5.695 4.244 -17.095 1.00 93.06 71 GLY A CA 1
ATOM 541 C C . GLY A 1 71 ? 6.995 5.021 -17.262 1.00 93.06 71 GLY A C 1
ATOM 542 O O . GLY A 1 71 ? 7.523 5.580 -16.300 1.00 93.06 71 GLY A O 1
ATOM 543 N N . PHE A 1 72 ? 7.495 5.056 -18.494 1.00 95.31 72 PHE A N 1
ATOM 544 C CA . PHE A 1 72 ? 8.671 5.825 -18.885 1.00 95.31 72 PHE A CA 1
ATOM 545 C C . PHE A 1 72 ? 8.267 6.970 -19.810 1.00 95.31 72 PHE A C 1
ATOM 547 O O . PHE A 1 72 ? 7.474 6.775 -20.731 1.00 95.31 72 PHE A O 1
ATOM 554 N N . ILE A 1 73 ? 8.823 8.155 -19.563 1.00 95.56 73 ILE A N 1
ATOM 555 C CA . ILE A 1 73 ? 8.696 9.322 -20.435 1.00 95.56 73 ILE A CA 1
ATOM 556 C C . ILE A 1 73 ? 10.109 9.712 -20.849 1.00 95.56 73 ILE A C 1
ATOM 558 O O . ILE A 1 73 ? 10.940 10.040 -19.997 1.00 95.56 73 ILE A O 1
ATOM 562 N N . ASP A 1 74 ? 10.380 9.666 -22.151 1.00 95.31 74 ASP A N 1
ATOM 563 C CA . ASP A 1 74 ? 11.673 10.080 -22.675 1.00 95.31 74 ASP A CA 1
ATOM 564 C C . ASP A 1 74 ? 11.796 11.611 -22.665 1.00 95.31 74 ASP A C 1
ATOM 566 O O . ASP A 1 74 ? 10.978 12.338 -23.229 1.00 95.31 74 ASP A O 1
ATOM 570 N N . HIS A 1 75 ? 12.853 12.090 -22.015 1.00 95.62 75 HIS A N 1
ATOM 571 C CA . HIS A 1 75 ? 13.228 13.500 -21.936 1.00 95.62 75 HIS A CA 1
ATOM 572 C C . HIS A 1 75 ? 14.560 13.787 -22.653 1.00 95.62 75 HIS A C 1
ATOM 574 O O . HIS A 1 75 ? 15.215 14.784 -22.356 1.00 95.62 75 HIS A O 1
ATOM 580 N N . GLY A 1 76 ? 15.003 12.905 -23.556 1.00 95.50 76 GLY A N 1
ATOM 581 C CA . GLY A 1 76 ? 16.254 13.055 -24.302 1.00 95.50 76 GLY A CA 1
ATOM 582 C C . GLY A 1 76 ? 17.501 12.839 -23.443 1.00 95.50 76 GLY A C 1
ATOM 583 O O . GLY A 1 76 ? 18.551 13.419 -23.709 1.00 95.50 76 GLY A O 1
ATOM 584 N N . ARG A 1 77 ? 17.397 12.027 -22.383 1.00 94.69 77 ARG A N 1
ATOM 585 C CA . ARG A 1 77 ? 18.491 11.789 -21.419 1.00 94.69 77 ARG A CA 1
ATOM 586 C C . ARG A 1 77 ? 19.480 10.696 -21.846 1.00 94.69 77 ARG A C 1
ATOM 588 O O . ARG A 1 77 ? 20.411 10.407 -21.100 1.00 94.69 77 ARG A O 1
ATOM 595 N N . GLY A 1 78 ? 19.290 10.127 -23.034 1.00 95.44 78 GLY A N 1
ATOM 596 C CA . GLY A 1 78 ? 20.138 9.083 -23.605 1.00 95.44 78 GLY A CA 1
ATOM 597 C C . GLY A 1 78 ? 19.677 7.661 -23.275 1.00 95.44 78 GLY A C 1
ATOM 598 O O . GLY A 1 78 ? 18.897 7.432 -22.349 1.00 95.44 78 GLY A O 1
ATOM 599 N N . ALA A 1 79 ? 20.193 6.703 -24.050 1.00 96.00 79 ALA A N 1
ATOM 600 C CA . ALA A 1 79 ? 19.759 5.303 -24.050 1.00 96.00 79 ALA A CA 1
ATOM 601 C C . ALA A 1 79 ? 19.966 4.576 -22.708 1.00 96.00 79 ALA A C 1
ATOM 603 O O . ALA A 1 79 ? 19.226 3.648 -22.390 1.00 96.00 79 ALA A O 1
ATOM 604 N N . ASP A 1 80 ? 20.927 5.009 -21.888 1.00 97.38 80 ASP A N 1
ATOM 605 C CA . ASP A 1 80 ? 21.201 4.376 -20.593 1.00 97.38 80 ASP A CA 1
ATOM 606 C C . ASP A 1 80 ? 20.018 4.495 -19.619 1.00 97.38 80 ASP A C 1
ATOM 608 O O . ASP A 1 80 ? 19.768 3.585 -18.827 1.00 97.38 80 ASP A O 1
ATOM 612 N N . VAL A 1 81 ? 19.251 5.591 -19.690 1.00 97.06 81 VAL A N 1
ATOM 613 C CA . VAL A 1 81 ? 18.079 5.802 -18.823 1.00 97.06 81 VAL A CA 1
ATOM 614 C C . VAL A 1 81 ? 16.921 4.892 -19.237 1.00 97.06 81 VAL A C 1
ATOM 616 O O . VAL A 1 81 ? 16.276 4.289 -18.379 1.00 97.06 81 VAL A O 1
ATOM 619 N N . GLU A 1 82 ? 16.685 4.752 -20.541 1.00 96.38 82 GLU A N 1
ATOM 620 C CA . GLU A 1 82 ? 15.687 3.823 -21.082 1.00 96.38 82 GLU A CA 1
ATOM 621 C C . GLU A 1 82 ? 16.055 2.368 -20.763 1.00 96.38 82 GLU A C 1
ATOM 623 O O . GLU A 1 82 ? 15.206 1.574 -20.344 1.00 96.38 82 GLU A O 1
ATOM 628 N N . LYS A 1 83 ? 17.345 2.027 -20.875 1.00 97.69 83 LYS A N 1
ATOM 629 C CA . LYS A 1 83 ? 17.844 0.707 -20.497 1.00 97.69 83 LYS A CA 1
ATOM 630 C C . LYS A 1 83 ? 17.604 0.429 -19.013 1.00 97.69 83 LYS A C 1
ATOM 632 O O . LYS A 1 83 ? 17.070 -0.626 -18.682 1.00 97.69 83 LYS A O 1
ATOM 637 N N . PHE A 1 84 ? 17.943 1.368 -18.127 1.00 97.56 84 PHE A N 1
ATOM 638 C CA . PHE A 1 84 ? 17.680 1.228 -16.692 1.00 97.56 84 PHE A CA 1
ATOM 639 C C . PHE A 1 84 ? 16.194 0.983 -16.405 1.00 97.56 84 PHE A C 1
ATOM 641 O O . PHE A 1 84 ? 15.855 0.087 -15.632 1.00 97.56 84 PHE A O 1
ATOM 648 N N . PHE A 1 85 ? 15.304 1.752 -17.041 1.00 97.12 85 PHE A N 1
ATOM 649 C CA . PHE A 1 85 ? 13.864 1.561 -16.891 1.00 97.12 85 PHE A CA 1
ATOM 650 C C . PHE A 1 85 ? 13.428 0.153 -17.321 1.00 97.12 85 PHE A C 1
ATOM 652 O O . PHE A 1 85 ? 12.691 -0.513 -16.596 1.00 97.12 85 PHE A O 1
ATOM 659 N N . THR A 1 86 ? 13.916 -0.320 -18.469 1.00 97.00 86 THR A N 1
ATOM 660 C CA . THR A 1 86 ? 13.581 -1.645 -19.012 1.00 97.00 86 THR A CA 1
ATOM 661 C C . THR A 1 86 ? 14.098 -2.778 -18.124 1.00 97.00 86 THR A C 1
ATOM 663 O O . THR A 1 86 ? 13.372 -3.738 -17.853 1.00 97.00 86 THR A O 1
ATOM 666 N N . ASP A 1 87 ? 15.326 -2.654 -17.614 1.00 98.00 87 ASP A N 1
ATOM 667 C CA . ASP A 1 87 ? 15.914 -3.615 -16.677 1.00 98.00 87 ASP A CA 1
ATOM 668 C C . ASP A 1 87 ? 15.105 -3.658 -15.364 1.00 98.00 87 ASP A C 1
ATOM 670 O O . ASP A 1 87 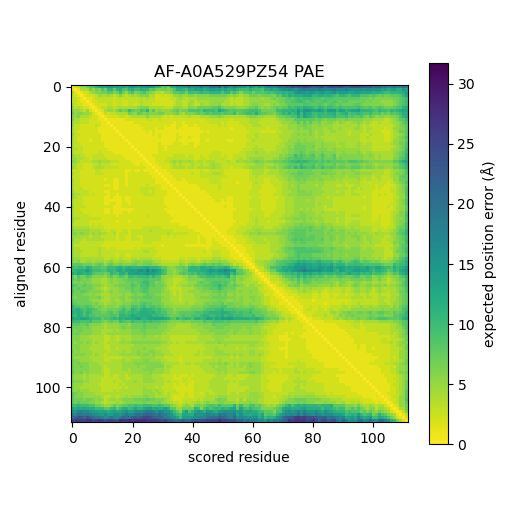? 14.802 -4.738 -14.849 1.00 98.00 87 ASP A O 1
ATOM 674 N N . LEU A 1 88 ? 14.695 -2.493 -14.841 1.00 97.31 88 LEU A N 1
ATOM 675 C CA . LEU A 1 88 ? 13.847 -2.391 -13.649 1.00 97.31 88 LEU A CA 1
ATOM 676 C C . LEU A 1 88 ? 12.476 -3.032 -13.875 1.00 97.31 88 LEU A C 1
ATOM 678 O O . LEU A 1 88 ? 12.018 -3.803 -13.031 1.00 97.31 88 LEU A O 1
ATOM 682 N N . LEU A 1 89 ? 11.824 -2.734 -15.002 1.00 95.69 89 LEU A N 1
ATOM 683 C CA . LEU A 1 89 ? 10.529 -3.313 -15.346 1.00 95.69 89 LEU A CA 1
ATOM 684 C C . LEU A 1 89 ? 10.624 -4.842 -15.431 1.00 95.69 89 LEU A C 1
ATOM 686 O O . LEU A 1 89 ? 9.816 -5.539 -14.819 1.00 95.69 89 LEU A O 1
ATOM 690 N N . THR A 1 90 ? 11.661 -5.356 -16.096 1.00 96.75 90 THR A N 1
ATOM 691 C CA . THR A 1 90 ? 11.938 -6.797 -16.202 1.00 96.75 90 THR A CA 1
ATOM 692 C C . THR A 1 90 ? 12.131 -7.431 -14.824 1.00 96.75 90 THR A C 1
ATOM 694 O O . THR A 1 90 ? 11.550 -8.475 -14.525 1.00 96.75 90 THR A O 1
ATOM 697 N N . TYR A 1 91 ? 12.905 -6.787 -13.944 1.00 96.81 91 TYR A N 1
ATOM 698 C CA . TYR A 1 91 ? 13.106 -7.260 -12.576 1.00 96.81 91 TYR A CA 1
ATOM 699 C C . TYR A 1 91 ? 11.788 -7.311 -11.790 1.00 96.81 91 TYR A C 1
ATOM 701 O O . TYR A 1 91 ? 11.477 -8.342 -11.191 1.00 96.81 91 TYR A O 1
ATOM 709 N N . LEU A 1 92 ? 10.988 -6.240 -11.826 1.00 93.94 92 LEU A N 1
ATOM 710 C CA . LEU A 1 92 ? 9.696 -6.165 -11.132 1.00 93.94 92 LEU A CA 1
ATOM 711 C C . LEU A 1 92 ? 8.680 -7.193 -11.651 1.00 93.94 92 LEU A C 1
ATOM 713 O O . LEU A 1 92 ? 7.849 -7.668 -10.877 1.00 93.94 92 LEU A O 1
ATOM 717 N N . GLN A 1 93 ? 8.761 -7.557 -12.933 1.00 92.38 93 GLN A N 1
ATOM 718 C CA . GLN A 1 93 ? 7.899 -8.555 -13.569 1.00 92.38 93 GLN A CA 1
ATOM 719 C C . GLN A 1 93 ? 8.358 -10.005 -13.367 1.00 92.38 93 GLN A C 1
ATOM 721 O O . GLN A 1 93 ? 7.587 -10.920 -13.653 1.00 92.38 93 GLN A O 1
ATOM 726 N N . SER A 1 94 ? 9.565 -10.241 -12.849 1.00 95.75 94 SER A N 1
ATOM 727 C CA . SER A 1 94 ? 10.034 -11.599 -12.557 1.00 95.75 94 SER A CA 1
ATOM 728 C C . SER A 1 94 ? 9.160 -12.293 -11.503 1.00 95.75 94 SER A C 1
ATOM 730 O O . SER A 1 94 ? 8.710 -11.667 -10.540 1.00 95.75 94 SER A O 1
ATOM 732 N N . ASP A 1 95 ? 8.957 -13.606 -11.638 1.00 94.31 95 ASP A N 1
ATOM 733 C CA . ASP A 1 95 ? 8.083 -14.384 -10.745 1.00 94.31 95 ASP A CA 1
ATOM 734 C C . ASP A 1 95 ? 8.475 -14.258 -9.271 1.00 94.31 95 ASP A C 1
ATOM 736 O O . ASP A 1 95 ? 7.623 -14.084 -8.398 1.00 94.31 95 ASP A O 1
ATOM 740 N N . ALA A 1 96 ? 9.780 -14.282 -8.985 1.00 95.75 96 ALA A N 1
ATOM 741 C CA . ALA A 1 96 ? 10.296 -14.139 -7.630 1.00 95.75 96 ALA A CA 1
ATOM 742 C C . ALA A 1 96 ? 9.928 -12.778 -7.018 1.00 95.75 96 ALA A C 1
ATOM 744 O O . ALA A 1 96 ? 9.553 -12.702 -5.846 1.00 95.75 96 ALA A O 1
ATOM 745 N N . VAL A 1 97 ? 10.012 -11.696 -7.796 1.00 95.75 97 VAL A N 1
ATOM 746 C CA . VAL A 1 97 ? 9.688 -10.348 -7.313 1.00 95.75 97 VAL A CA 1
ATOM 747 C C . VAL A 1 97 ? 8.180 -10.149 -7.224 1.00 95.75 97 VAL A C 1
ATOM 749 O O . VAL A 1 97 ? 7.703 -9.652 -6.205 1.00 95.75 97 VAL A O 1
ATOM 752 N N . ARG A 1 98 ? 7.410 -10.621 -8.209 1.00 92.94 98 ARG A N 1
ATOM 753 C CA . ARG A 1 98 ? 5.941 -10.608 -8.165 1.00 92.94 98 ARG A CA 1
ATOM 754 C C . ARG A 1 98 ? 5.410 -11.365 -6.953 1.00 92.94 98 ARG A C 1
ATOM 756 O O . ARG A 1 98 ? 4.540 -10.850 -6.254 1.00 92.94 98 ARG A O 1
ATOM 763 N N . LYS A 1 99 ? 5.982 -12.533 -6.641 1.00 93.31 99 LYS A N 1
ATOM 764 C CA . LYS A 1 99 ? 5.659 -13.273 -5.418 1.00 93.31 99 LYS A CA 1
ATOM 765 C C . LYS A 1 99 ? 5.942 -12.442 -4.168 1.00 93.31 99 LYS A C 1
ATOM 767 O O . LYS A 1 99 ? 5.073 -12.327 -3.311 1.00 93.31 99 LYS A O 1
ATOM 772 N N . ARG A 1 100 ? 7.121 -11.822 -4.075 1.00 94.31 100 ARG A N 1
ATOM 773 C CA . ARG A 1 100 ? 7.471 -10.962 -2.932 1.00 94.31 100 ARG A CA 1
ATOM 774 C C . ARG A 1 100 ? 6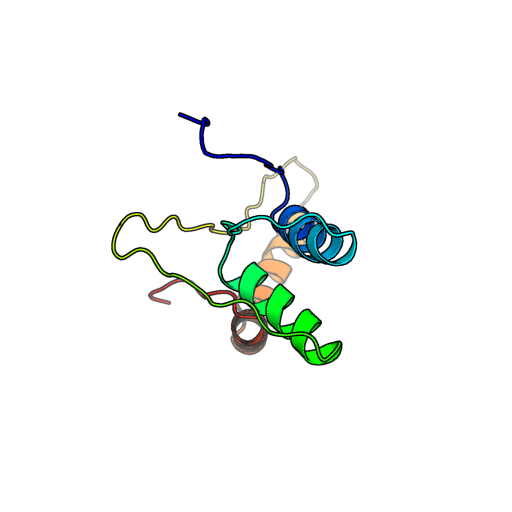.507 -9.786 -2.774 1.00 94.31 100 ARG A C 1
ATOM 776 O O . ARG A 1 100 ? 6.158 -9.457 -1.649 1.00 94.31 100 ARG A O 1
ATOM 783 N N . ILE A 1 101 ? 6.067 -9.173 -3.874 1.00 92.31 101 ILE A N 1
ATOM 784 C CA . ILE A 1 101 ? 5.057 -8.105 -3.853 1.00 92.31 101 ILE A CA 1
ATOM 785 C C . ILE A 1 101 ? 3.720 -8.650 -3.335 1.00 92.31 101 ILE A C 1
ATOM 787 O O . ILE A 1 101 ? 3.139 -8.048 -2.431 1.00 92.31 101 ILE A O 1
ATOM 791 N N . ALA A 1 102 ? 3.266 -9.800 -3.840 1.00 90.94 102 ALA A N 1
ATOM 792 C CA . ALA A 1 102 ? 2.026 -10.440 -3.398 1.00 90.94 102 ALA A CA 1
ATOM 793 C C . ALA A 1 102 ? 2.046 -10.790 -1.902 1.00 90.94 102 ALA A C 1
ATOM 795 O O . ALA A 1 102 ? 1.069 -10.543 -1.196 1.00 90.94 102 ALA A O 1
ATOM 796 N N . ASP A 1 103 ? 3.184 -11.269 -1.393 1.00 90.94 103 ASP A N 1
ATOM 797 C CA . ASP A 1 103 ? 3.371 -11.604 0.022 1.00 90.94 103 ASP A CA 1
ATOM 798 C C . ASP A 1 103 ? 3.241 -10.362 0.947 1.00 90.94 103 ASP A C 1
ATOM 800 O O . ASP A 1 103 ? 2.981 -10.504 2.143 1.00 90.94 103 ASP A O 1
ATOM 804 N N . THR A 1 104 ? 3.329 -9.131 0.412 1.00 88.88 104 THR A N 1
ATOM 805 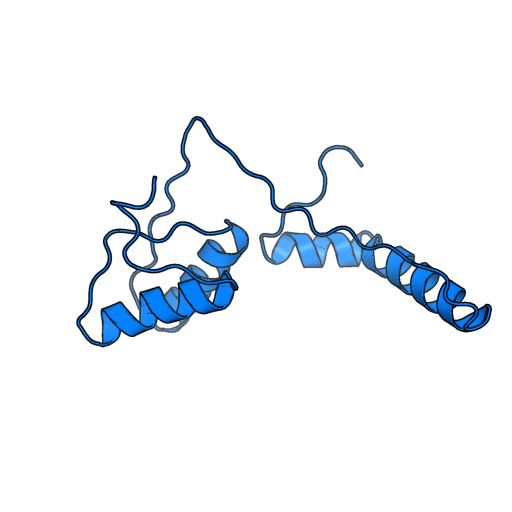C CA . THR A 1 104 ? 3.006 -7.894 1.163 1.00 88.88 104 THR A CA 1
ATOM 806 C C . THR A 1 104 ? 1.504 -7.604 1.284 1.00 88.88 104 THR A C 1
ATOM 808 O O . THR A 1 104 ? 1.121 -6.661 1.969 1.00 88.88 104 THR A O 1
ATOM 811 N N . GLY A 1 105 ? 0.638 -8.392 0.641 1.00 87.81 105 GLY A N 1
ATOM 812 C CA . GLY A 1 105 ? -0.809 -8.159 0.574 1.00 87.81 105 GLY A CA 1
ATOM 813 C C . GLY A 1 105 ? -1.256 -7.282 -0.600 1.00 87.81 105 GLY A C 1
ATOM 814 O O . GLY A 1 105 ? -2.441 -6.984 -0.728 1.00 87.81 105 GLY A O 1
ATOM 815 N N . ARG A 1 106 ? -0.332 -6.862 -1.473 1.00 90.12 106 ARG A N 1
ATOM 816 C CA . ARG A 1 106 ? -0.664 -6.148 -2.715 1.00 90.12 106 ARG A CA 1
ATOM 817 C C . ARG A 1 106 ? -1.129 -7.142 -3.772 1.00 90.12 106 ARG A C 1
ATOM 819 O O . ARG A 1 106 ? -0.472 -8.151 -4.013 1.00 90.12 106 ARG A O 1
ATOM 826 N N . ARG A 1 107 ? -2.256 -6.851 -4.419 1.00 83.19 107 ARG A N 1
ATOM 827 C CA . ARG A 1 107 ? -2.793 -7.702 -5.485 1.00 83.19 107 ARG A CA 1
ATOM 828 C C . ARG A 1 107 ? -1.932 -7.570 -6.740 1.00 83.19 107 ARG A C 1
ATOM 830 O O . ARG A 1 107 ? -1.538 -6.469 -7.115 1.00 83.19 107 ARG A O 1
ATOM 837 N N . LEU A 1 108 ? -1.653 -8.700 -7.381 1.00 77.94 108 LEU A N 1
ATOM 838 C CA . LEU A 1 108 ? -1.096 -8.719 -8.731 1.00 77.94 108 LEU A CA 1
ATOM 839 C C . LEU A 1 108 ? -2.235 -8.542 -9.749 1.00 77.94 108 LEU A C 1
ATOM 841 O O . LEU A 1 108 ? -3.368 -8.924 -9.442 1.00 77.94 108 LEU A O 1
ATOM 845 N N . PRO A 1 109 ? -1.959 -7.978 -10.939 1.00 67.19 109 PRO A N 1
ATOM 846 C CA . PRO A 1 109 ? -2.970 -7.831 -11.979 1.00 67.19 109 PRO A CA 1
ATOM 847 C C . PRO A 1 109 ? -3.625 -9.178 -12.309 1.00 67.19 109 PRO A C 1
ATOM 849 O O . PRO A 1 109 ? -2.956 -10.212 -12.382 1.00 67.19 109 PRO A O 1
ATOM 852 N N . LEU A 1 110 ? -4.947 -9.155 -12.490 1.00 59.84 110 LEU A N 1
ATOM 853 C CA . LEU A 1 110 ? -5.725 -10.324 -12.890 1.00 59.84 110 LEU A CA 1
ATOM 854 C C . LEU A 1 110 ? -5.432 -10.638 -14.366 1.00 59.84 110 LEU A C 1
ATOM 856 O O . LEU A 1 110 ? -5.640 -9.780 -15.219 1.00 59.84 110 LEU A O 1
ATOM 860 N N . GLY A 1 111 ? -4.994 -11.864 -14.667 1.00 53.50 111 GLY A N 1
ATOM 861 C CA . GLY A 1 111 ? -4.888 -12.361 -16.047 1.00 53.50 111 GLY A CA 1
ATOM 862 C C . GLY A 1 111 ? -3.536 -12.173 -16.745 1.00 53.50 111 GLY A C 1
ATOM 863 O O . GLY A 1 111 ? -3.515 -11.799 -17.914 1.00 53.50 111 GLY A O 1
ATOM 864 N N . VAL A 1 112 ? -2.428 -12.471 -16.062 1.00 44.84 112 VAL A N 1
ATOM 865 C CA . VAL A 1 112 ? -1.093 -12.626 -16.677 1.00 44.84 112 VAL A CA 1
ATOM 866 C C . VAL A 1 112 ? -0.543 -14.025 -16.472 1.00 44.84 112 VAL A C 1
ATOM 868 O O . VAL A 1 112 ? -0.572 -14.492 -15.309 1.00 44.84 112 VAL A O 1
#

Mean predicted aligned error: 5.04 Å

Nearest PDB structures (foldseek):
  3qc7-assembly1_A  TM=1.933E-01  e=4.645E+00  Salasvirus phi29
  6qvk-assembly1_1e  TM=1.933E-01  e=4.645E+00  Salasvirus phi29

Secondary structure (DSSP, 8-state):
--TT-S---S-HHHHHHHHHHHHHTT---S-----HHHHHHHHHHHHHHTPPPPPP---SS--------------S--HHHHHHHHHHHHHHHSHHHHHHHHHTTPPPPS--

Solvent-accessible surface area (backbone atoms only — not comparable to full-atom values): 7527 Å² total; per-residue (Å²): 140,62,92,87,58,91,77,87,66,101,40,70,67,58,47,52,52,49,54,56,54,32,42,77,72,74,46,79,72,98,76,83,93,71,56,69,36,56,52,50,54,52,31,54,51,25,51,76,73,72,44,85,60,78,84,88,82,80,71,95,69,84,87,80,83,87,80,84,86,86,85,86,79,90,80,84,82,53,69,68,56,58,48,50,51,51,55,50,51,54,51,57,67,32,69,72,43,43,49,56,46,39,75,63,56,43,82,72,81,88,90,125

pLDDT: mean 90.91, std 8.86, range [44.84, 98.0]